Protein AF-G0VF46-F1 (afdb_monomer)

Organism: Naumovozyma castellii (NCBI:txid27288)

pLDDT: mean 76.37, std 18.79, range [38.28, 97.94]

Radius of gyration: 41.86 Å; Cα contacts (8 Å, |Δi|>4): 42; chains: 1; bounding box: 108×64×120 Å

Solvent-accessible surface area (backbone atoms only — not comparable to full-atom values): 9990 Å² total; per-residue (Å²): 132,88,77,90,82,90,82,89,88,81,87,81,80,87,81,88,79,81,88,82,85,77,90,67,93,74,92,75,89,85,92,71,98,67,83,77,74,70,86,61,50,76,44,35,80,79,40,59,87,74,57,81,60,60,68,62,54,51,50,52,49,52,54,50,52,60,53,64,75,49,68,68,85,77,54,52,73,50,56,52,50,33,51,49,35,71,77,70,37,76,46,80,93,56,36,65,78,63,73,81,46,96,88,73,41,63,75,49,67,68,56,54,50,52,52,49,54,53,50,50,50,52,53,47,53,52,51,52,52,53,56,50,55,56,49,52,57,53,52,51,52,54,53,63,72,70,54,79,84,80,127

InterPro domains:
  IPR004203 Cytochrome c oxidase subunit IV family [PF02936] (55-124)
  IPR036639 Cytochrome c oxidase subunit IV superfamily [G3DSA:1.10.442.10] (40-146)
  IPR036639 Cytochrome c oxidase subunit IV superfamily [SSF81406] (59-117)

Foldseek 3Di:
DDDDDDDDDDYDDDDDDDDDPDPDDDPDDDDDPDDDQDPCLLVCQPCVVVDPDPVNVVSLVVVLVVVVVDDPVPDDPSSVVSVCCVVPNLDDPNVDCDDPDPVDNPCPPVNVVVVVVVVCVVVVVVVVVVVVVVVVVVVVVVVVVPDPPDD

Mean predicted aligned error: 17.54 Å

Structure (mmCIF, N/CA/C/O backbone):
data_AF-G0VF46-F1
#
_entry.id   AF-G0VF46-F1
#
loop_
_atom_site.group_PDB
_atom_site.id
_atom_site.type_symbol
_atom_site.label_atom_id
_atom_site.label_alt_id
_atom_site.label_comp_id
_atom_site.label_asym_id
_atom_site.label_entity_id
_atom_site.label_seq_id
_atom_site.pdbx_PDB_ins_code
_atom_site.Cartn_x
_atom_site.Cartn_y
_atom_site.Cartn_z
_atom_site.occupancy
_atom_site.B_iso_or_equiv
_atom_site.auth_seq_id
_atom_site.auth_comp_id
_atom_site.auth_asym_id
_atom_site.auth_atom_id
_atom_site.pdbx_PDB_model_num
ATOM 1 N N . MET A 1 1 ? 70.305 33.186 -48.898 1.00 38.28 1 MET A N 1
ATOM 2 C CA . MET A 1 1 ? 70.649 34.596 -48.626 1.00 38.28 1 MET A CA 1
ATOM 3 C C . MET A 1 1 ? 69.371 35.410 -48.655 1.00 38.28 1 MET A C 1
ATOM 5 O O . MET A 1 1 ? 68.766 35.447 -49.711 1.00 38.28 1 MET A O 1
ATOM 9 N N . LEU A 1 2 ? 69.041 36.015 -47.504 1.00 39.22 2 LEU A N 1
ATOM 10 C CA . LEU A 1 2 ? 68.261 37.248 -47.302 1.00 39.22 2 LEU A CA 1
ATOM 11 C C . LEU A 1 2 ? 66.799 37.268 -47.803 1.00 39.22 2 LEU A C 1
ATOM 13 O O . LEU A 1 2 ? 66.496 36.792 -48.879 1.00 39.22 2 LEU A O 1
ATOM 17 N N . SER A 1 3 ? 65.821 37.906 -47.176 1.00 40.28 3 SER A N 1
ATOM 18 C CA . SER A 1 3 ? 65.622 38.567 -45.881 1.00 40.28 3 SER A CA 1
ATOM 19 C C . SER A 1 3 ? 64.376 39.427 -46.117 1.00 40.28 3 SER A C 1
ATOM 21 O O . SER A 1 3 ? 64.412 40.219 -47.052 1.00 40.28 3 SER A O 1
ATOM 23 N N . THR A 1 4 ? 63.370 39.360 -45.229 1.00 48.47 4 THR A N 1
ATOM 24 C CA . THR A 1 4 ? 62.425 40.459 -44.879 1.00 48.47 4 THR A CA 1
ATOM 25 C C . THR A 1 4 ? 61.509 41.004 -46.008 1.00 48.47 4 THR A C 1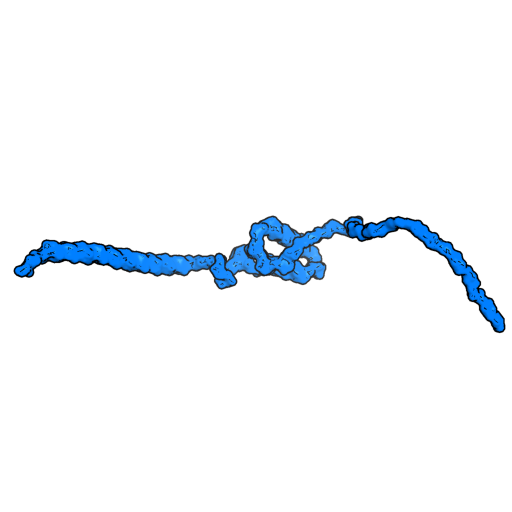
ATOM 27 O O . THR A 1 4 ? 61.873 41.060 -47.165 1.00 48.47 4 THR A O 1
ATOM 30 N N . CYS A 1 5 ? 60.272 41.452 -45.798 1.00 38.91 5 CYS A N 1
ATOM 31 C CA . CYS A 1 5 ? 59.796 42.296 -44.716 1.00 38.91 5 CYS A CA 1
ATOM 32 C C . CYS A 1 5 ? 58.253 42.312 -44.712 1.00 38.91 5 CYS A C 1
ATOM 34 O O . CYS A 1 5 ? 57.624 42.640 -45.717 1.00 38.91 5 CYS A O 1
ATOM 36 N N . MET A 1 6 ? 57.648 41.996 -43.568 1.00 45.16 6 MET A N 1
ATOM 37 C CA . MET A 1 6 ? 56.314 42.475 -43.211 1.00 45.16 6 MET A CA 1
ATOM 38 C C . MET A 1 6 ? 56.452 43.884 -42.640 1.00 45.16 6 MET A C 1
ATOM 40 O O . MET A 1 6 ? 57.273 44.029 -41.742 1.00 45.16 6 MET A O 1
ATOM 44 N N . HIS A 1 7 ? 55.617 44.854 -43.044 1.00 38.69 7 HIS A N 1
ATOM 45 C CA . HIS A 1 7 ? 55.020 45.826 -42.108 1.00 38.69 7 HIS A CA 1
ATOM 46 C C . HIS A 1 7 ? 53.984 46.778 -42.750 1.00 38.69 7 HIS A C 1
ATOM 48 O O . HIS A 1 7 ? 54.296 47.635 -43.568 1.00 38.69 7 HIS A O 1
ATOM 54 N N . THR A 1 8 ? 52.746 46.621 -42.266 1.00 47.38 8 THR A N 1
ATOM 55 C CA . THR A 1 8 ? 51.862 47.655 -41.688 1.00 47.38 8 THR A CA 1
ATOM 56 C C . THR A 1 8 ? 51.329 48.822 -42.528 1.00 47.38 8 THR A C 1
ATOM 58 O O . THR A 1 8 ? 52.059 49.721 -42.935 1.00 47.38 8 THR A O 1
ATOM 61 N N . ARG A 1 9 ? 49.991 48.939 -42.541 1.00 42.41 9 ARG A N 1
ATOM 62 C CA . ARG A 1 9 ? 49.294 50.227 -42.400 1.00 42.41 9 ARG A CA 1
ATOM 63 C C . ARG A 1 9 ? 48.301 50.169 -41.241 1.00 42.41 9 ARG A C 1
ATOM 65 O O . ARG A 1 9 ? 47.499 49.249 -41.130 1.00 42.41 9 ARG A O 1
ATOM 72 N N . VAL A 1 10 ? 48.433 51.173 -40.384 1.00 48.81 10 VAL A N 1
ATOM 73 C CA . VAL A 1 10 ? 47.699 51.447 -39.150 1.00 48.81 10 VAL A CA 1
ATOM 74 C C . VAL A 1 10 ? 46.636 52.514 -39.421 1.00 48.81 10 VAL A C 1
ATOM 76 O O . VAL A 1 10 ? 46.909 53.476 -40.136 1.00 48.81 10 VAL A O 1
ATOM 79 N N . GLY A 1 11 ? 45.487 52.380 -38.749 1.00 45.50 11 GLY A N 1
ATOM 80 C CA . GLY A 1 11 ? 44.522 53.455 -38.470 1.00 45.50 11 GLY A CA 1
ATOM 81 C C . GLY A 1 11 ? 43.432 53.625 -39.537 1.00 45.50 11 GLY A C 1
ATOM 82 O O . GLY A 1 11 ? 43.708 53.531 -40.720 1.00 45.50 11 GLY A O 1
ATOM 83 N N . HIS A 1 12 ? 42.175 53.939 -39.216 1.00 43.19 12 HIS A N 1
ATOM 84 C CA . HIS A 1 12 ? 41.697 54.697 -38.062 1.00 43.19 12 HIS A CA 1
ATOM 85 C C . HIS A 1 12 ? 40.145 54.693 -38.042 1.00 43.19 12 HIS A C 1
ATOM 87 O O . HIS A 1 12 ? 39.533 54.783 -39.100 1.00 43.19 12 HIS A O 1
ATOM 93 N N . ARG A 1 13 ? 39.567 54.779 -36.828 1.00 50.50 13 ARG A N 1
ATOM 94 C CA . ARG A 1 13 ? 38.194 55.234 -36.454 1.00 50.50 13 ARG A CA 1
ATOM 95 C C . ARG A 1 13 ? 37.069 54.197 -36.644 1.00 50.50 13 ARG A C 1
ATOM 97 O O . ARG A 1 13 ? 36.808 53.755 -37.748 1.00 50.50 13 ARG A O 1
ATOM 104 N N . LEU A 1 14 ? 36.464 53.671 -35.565 1.00 52.22 14 LEU A N 1
ATOM 105 C CA . LEU A 1 14 ? 35.426 54.323 -34.727 1.00 52.22 14 LEU A CA 1
ATOM 106 C C . LEU A 1 14 ? 34.315 54.879 -35.639 1.00 52.22 14 LEU A C 1
ATOM 108 O O . LEU A 1 14 ? 34.585 55.780 -36.416 1.00 52.22 14 LEU A O 1
ATOM 112 N N . LEU A 1 15 ? 33.061 54.438 -35.610 1.00 49.78 15 LEU A N 1
ATOM 113 C CA . LEU A 1 15 ? 32.220 54.064 -34.478 1.00 49.78 15 LEU A CA 1
ATOM 114 C C . LEU A 1 15 ? 30.855 53.591 -35.025 1.00 49.78 15 LEU A C 1
ATOM 116 O O . LEU A 1 15 ? 30.484 53.959 -36.134 1.00 49.78 15 LEU A O 1
ATOM 120 N N . LEU A 1 16 ? 30.089 52.928 -34.152 1.00 50.34 16 LEU A N 1
ATOM 121 C CA . LEU A 1 16 ? 28.626 52.778 -34.175 1.00 50.34 16 LEU A CA 1
ATOM 122 C C . LEU A 1 16 ? 28.046 51.835 -35.240 1.00 50.34 16 LEU A C 1
ATOM 124 O O . LEU A 1 16 ? 27.988 52.143 -36.420 1.00 50.34 16 LEU A O 1
ATOM 128 N N . SER A 1 17 ? 27.365 50.785 -34.789 1.00 48.22 17 SER A N 1
ATOM 129 C CA . SER A 1 17 ? 25.936 50.924 -34.484 1.00 48.22 17 SER A CA 1
ATOM 130 C C . SER A 1 17 ? 25.271 49.553 -34.367 1.00 48.22 17 SER A C 1
ATOM 132 O O . SER A 1 17 ? 25.341 48.741 -35.277 1.00 48.22 17 SER A O 1
ATOM 134 N N . CYS A 1 18 ? 24.552 49.393 -33.257 1.00 50.41 18 CYS A N 1
ATOM 135 C CA . CYS A 1 18 ? 23.303 48.649 -33.129 1.00 50.41 18 CYS A CA 1
ATOM 136 C C . CYS A 1 18 ? 23.254 47.127 -33.340 1.00 50.41 18 CYS A C 1
ATOM 138 O O . CYS A 1 18 ? 23.518 46.614 -34.417 1.00 50.41 18 CYS A O 1
ATOM 140 N N . ARG A 1 19 ? 22.598 46.500 -32.344 1.00 50.62 19 ARG A N 1
ATOM 141 C CA . ARG A 1 19 ? 21.769 45.281 -32.433 1.00 50.62 19 ARG A CA 1
ATOM 142 C C . ARG A 1 19 ? 22.558 43.971 -32.635 1.00 50.62 19 ARG A C 1
ATOM 144 O O . ARG A 1 19 ? 23.364 43.852 -33.528 1.00 50.62 19 ARG A O 1
ATOM 151 N N . GLN A 1 20 ? 22.390 42.910 -31.853 1.00 56.44 20 GLN A N 1
ATOM 152 C CA . GLN A 1 20 ? 21.208 42.449 -31.143 1.00 56.44 20 GLN A CA 1
ATOM 153 C C . GLN A 1 20 ? 21.657 41.572 -29.962 1.00 56.44 20 GLN A C 1
ATOM 155 O O . GLN A 1 20 ? 22.461 40.655 -30.098 1.00 56.44 20 GLN A O 1
ATOM 160 N N . ARG A 1 21 ? 21.098 41.869 -28.792 1.00 52.00 21 ARG A N 1
ATOM 161 C CA . ARG A 1 21 ? 21.076 41.002 -27.615 1.00 52.00 21 ARG A CA 1
ATOM 162 C C . ARG A 1 21 ? 20.053 39.885 -27.875 1.00 52.00 21 ARG A C 1
ATOM 164 O O . ARG A 1 21 ? 19.012 40.161 -28.464 1.00 52.00 21 ARG A O 1
ATOM 171 N N . ILE A 1 22 ? 20.302 38.708 -27.299 1.00 53.81 22 ILE A N 1
ATOM 172 C CA . ILE A 1 22 ? 19.371 37.573 -27.150 1.00 53.81 22 ILE A CA 1
ATOM 173 C C . ILE A 1 22 ? 19.289 36.667 -28.392 1.00 53.81 22 ILE A C 1
ATOM 175 O O . ILE A 1 22 ? 18.384 36.790 -29.215 1.00 53.81 22 ILE A O 1
ATOM 179 N N . ILE A 1 23 ? 20.179 35.669 -28.463 1.00 53.91 23 ILE A N 1
ATOM 180 C CA . ILE A 1 23 ? 19.823 34.403 -29.115 1.00 53.91 23 ILE A CA 1
ATOM 181 C C . ILE A 1 23 ? 18.825 33.739 -28.171 1.00 53.91 23 ILE A C 1
ATOM 183 O O . ILE A 1 23 ? 19.166 33.260 -27.090 1.00 53.91 23 ILE A O 1
ATOM 187 N N . ARG A 1 24 ? 17.555 33.859 -28.549 1.00 50.56 24 ARG A N 1
ATOM 188 C CA . ARG A 1 24 ? 16.435 33.176 -27.923 1.00 50.56 24 ARG A CA 1
ATOM 189 C C . ARG A 1 24 ? 16.642 31.676 -28.101 1.00 50.56 24 ARG A C 1
ATOM 191 O O . ARG A 1 24 ? 16.961 31.223 -29.195 1.00 50.56 24 ARG A O 1
ATOM 198 N N . LEU A 1 25 ? 16.415 30.946 -27.014 1.00 53.44 25 LEU A N 1
ATOM 199 C CA . LEU A 1 25 ? 15.964 29.562 -27.024 1.00 53.44 25 LEU A CA 1
ATOM 200 C C . LEU A 1 25 ? 14.916 29.387 -28.132 1.00 53.44 25 LEU A C 1
ATOM 202 O O . LEU A 1 25 ? 13.830 29.957 -28.050 1.00 53.44 25 LEU A O 1
ATOM 206 N N . ALA A 1 26 ? 15.265 28.634 -29.163 1.00 51.91 26 ALA A N 1
ATOM 207 C CA . ALA A 1 26 ? 14.332 28.114 -30.148 1.00 51.91 26 ALA A CA 1
ATOM 208 C C . ALA A 1 26 ? 14.822 26.716 -30.523 1.00 51.91 26 ALA A C 1
ATOM 210 O O . ALA A 1 26 ? 15.390 26.476 -31.582 1.00 51.91 26 ALA A O 1
ATOM 211 N N . SER A 1 27 ? 14.655 25.802 -29.571 1.00 57.00 27 SER A N 1
ATOM 212 C CA . SER A 1 27 ? 14.416 24.400 -29.875 1.00 57.00 27 SER A CA 1
ATOM 213 C C . SER A 1 27 ? 13.134 24.338 -30.699 1.00 57.00 27 SER A C 1
ATOM 215 O O . SER A 1 27 ? 12.059 24.644 -30.184 1.00 57.00 27 SER A O 1
ATOM 217 N N . THR A 1 28 ? 13.237 24.015 -31.979 1.00 53.62 28 THR A N 1
ATOM 218 C CA . THR A 1 28 ? 12.072 23.660 -32.790 1.00 53.62 28 THR A CA 1
ATOM 219 C C . THR A 1 28 ? 12.494 22.604 -33.802 1.00 53.62 28 THR A C 1
ATOM 221 O O . THR A 1 28 ? 13.184 22.885 -34.774 1.00 53.62 28 THR A O 1
ATOM 224 N N . GLU A 1 29 ? 12.107 21.379 -33.447 1.00 62.06 29 GLU A N 1
ATOM 225 C CA . GLU A 1 29 ? 11.506 20.369 -34.318 1.00 62.06 29 GLU A CA 1
ATOM 226 C C . GLU A 1 29 ? 12.336 19.816 -35.480 1.00 62.06 29 GLU A C 1
ATOM 228 O O . GLU A 1 29 ? 12.330 20.332 -36.594 1.00 62.06 29 GLU A O 1
ATOM 233 N N . ALA A 1 30 ? 12.928 18.644 -35.228 1.00 47.69 30 ALA A N 1
ATOM 234 C CA . ALA A 1 30 ? 13.065 17.606 -36.242 1.00 47.69 30 ALA A CA 1
ATOM 235 C C . ALA A 1 30 ? 13.096 16.194 -35.609 1.00 47.69 30 ALA A C 1
ATOM 237 O O . ALA A 1 30 ? 14.096 15.798 -35.021 1.00 47.69 30 ALA A O 1
ATOM 238 N N . LEU A 1 31 ? 12.000 15.451 -35.823 1.00 53.91 31 LEU A N 1
ATOM 239 C CA . LEU A 1 31 ? 11.956 14.021 -36.184 1.00 53.91 31 LEU A CA 1
ATOM 240 C C . LEU A 1 31 ? 12.317 12.946 -35.138 1.00 53.91 31 LEU A C 1
ATOM 242 O O . LEU A 1 31 ? 13.308 12.237 -35.277 1.00 53.91 31 LEU A O 1
ATOM 246 N N . ALA A 1 32 ? 11.399 12.731 -34.199 1.00 51.44 32 ALA A N 1
ATOM 247 C CA . ALA A 1 32 ? 10.820 11.428 -33.848 1.00 51.44 32 ALA A CA 1
ATOM 248 C C . ALA A 1 32 ? 9.600 11.732 -32.968 1.00 51.44 32 ALA A C 1
ATOM 250 O O . ALA A 1 32 ? 9.698 12.585 -32.088 1.00 51.44 32 ALA A O 1
ATOM 251 N N . ASP A 1 33 ? 8.455 11.090 -33.199 1.00 58.84 33 ASP A N 1
ATOM 252 C CA . ASP A 1 33 ? 7.306 11.165 -32.282 1.00 58.84 33 ASP A CA 1
ATOM 253 C C . ASP A 1 33 ? 7.617 10.298 -31.046 1.00 58.84 33 ASP A C 1
ATOM 255 O O . ASP A 1 33 ? 7.024 9.252 -30.798 1.00 58.84 33 ASP A O 1
ATOM 259 N N . GLU A 1 34 ? 8.699 10.651 -30.350 1.00 69.31 34 GLU A N 1
ATOM 260 C CA . GLU A 1 34 ? 9.191 9.934 -29.188 1.00 69.31 34 GLU A CA 1
ATOM 261 C C . GLU A 1 34 ? 8.402 10.428 -27.982 1.00 69.31 34 GLU A C 1
ATOM 263 O O . GLU A 1 34 ? 8.613 11.531 -27.471 1.00 69.31 34 GLU A O 1
ATOM 268 N N . TYR A 1 35 ? 7.437 9.613 -27.561 1.00 77.12 35 TYR A N 1
ATOM 269 C CA . TYR A 1 35 ? 6.636 9.887 -26.379 1.00 77.12 35 TYR A CA 1
ATOM 270 C C . TYR A 1 35 ? 7.547 10.098 -25.162 1.00 77.12 35 TYR A C 1
ATOM 272 O O . TYR A 1 35 ? 8.346 9.229 -24.798 1.00 77.12 35 TYR A O 1
ATOM 280 N N . ILE A 1 36 ? 7.410 11.262 -24.525 1.00 76.19 36 ILE A N 1
ATOM 281 C CA . ILE A 1 36 ? 8.197 11.630 -23.351 1.00 76.19 36 ILE A CA 1
ATOM 282 C C . ILE A 1 36 ? 7.470 11.114 -22.106 1.00 76.19 36 ILE A C 1
ATOM 284 O O . ILE A 1 36 ? 6.386 11.614 -21.797 1.00 76.19 36 ILE A O 1
ATOM 288 N N . PRO A 1 37 ? 8.058 10.167 -21.355 1.00 77.25 37 PRO A N 1
ATOM 289 C CA . PRO A 1 37 ? 7.430 9.653 -20.150 1.00 77.25 37 PRO A CA 1
ATOM 290 C C . PRO A 1 37 ? 7.208 10.731 -19.075 1.00 77.25 37 PRO A C 1
ATOM 292 O O . PRO A 1 37 ? 8.014 11.665 -18.948 1.00 77.25 37 PRO A O 1
ATOM 295 N N . PRO A 1 38 ? 6.183 10.568 -18.215 1.00 80.00 38 PRO A N 1
ATOM 296 C CA . PRO A 1 38 ? 6.021 11.383 -17.017 1.00 80.00 38 PRO A CA 1
ATOM 297 C C . PRO A 1 38 ? 7.268 11.330 -16.123 1.00 80.00 38 PRO A C 1
ATOM 299 O O . PRO A 1 38 ? 7.829 10.265 -15.858 1.00 80.00 38 PRO A O 1
ATOM 302 N N . ARG A 1 39 ? 7.697 12.483 -15.596 1.00 79.06 39 ARG A N 1
ATOM 303 C CA . ARG A 1 39 ? 8.916 12.596 -14.763 1.00 79.06 39 ARG A CA 1
ATOM 304 C C . ARG A 1 39 ? 8.818 11.815 -13.450 1.00 79.06 39 ARG A C 1
ATOM 306 O O . ARG A 1 39 ? 9.829 11.524 -12.818 1.00 79.0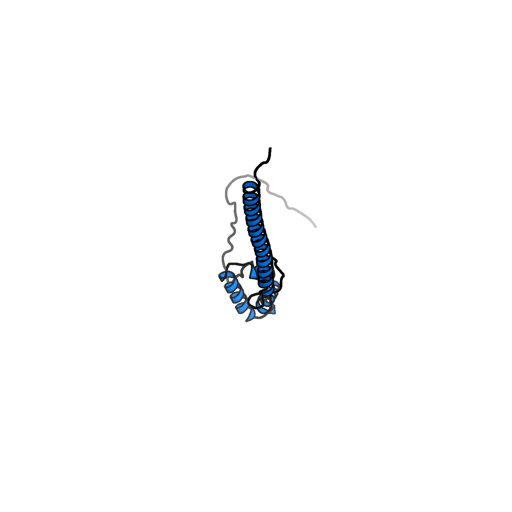6 39 ARG A O 1
ATOM 313 N N . GLU A 1 40 ? 7.602 11.490 -13.033 1.00 81.12 40 GLU A N 1
ATOM 314 C CA . GLU A 1 40 ? 7.279 10.794 -11.795 1.00 81.12 40 GLU A CA 1
ATOM 315 C C . GLU A 1 40 ? 7.588 9.281 -11.821 1.00 81.12 40 GLU A C 1
ATOM 317 O O . GLU A 1 40 ? 7.423 8.614 -10.798 1.00 81.12 40 GLU A O 1
ATOM 322 N N . LEU A 1 41 ? 8.070 8.733 -12.946 1.00 83.12 41 LEU A N 1
ATOM 323 C CA . LEU A 1 41 ? 8.413 7.311 -13.112 1.00 83.12 41 LEU A CA 1
ATOM 324 C C . LEU A 1 41 ? 9.441 6.791 -12.092 1.00 83.12 41 LEU A C 1
ATOM 326 O O . LEU A 1 41 ? 9.301 5.681 -11.577 1.00 83.12 41 LEU A O 1
ATOM 330 N N . SER A 1 42 ? 10.419 7.618 -11.724 1.00 83.38 42 SER A N 1
ATOM 331 C CA . SER A 1 42 ? 11.434 7.282 -10.715 1.00 83.38 42 SER A CA 1
ATOM 332 C C . SER A 1 42 ? 10.851 7.104 -9.305 1.00 83.38 42 SER A C 1
ATOM 334 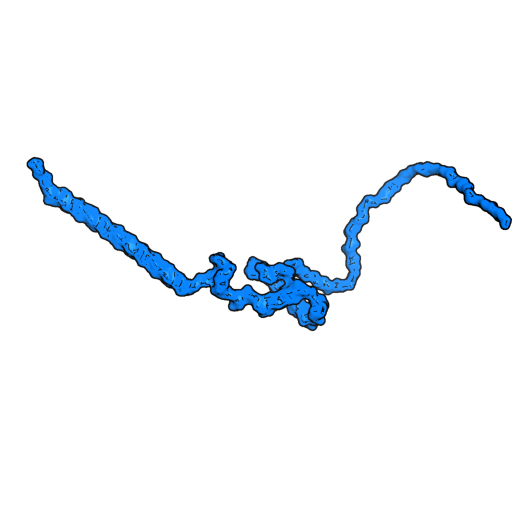O O . SER A 1 42 ? 11.394 6.366 -8.480 1.00 83.38 42 SER A O 1
ATOM 336 N N . GLU A 1 43 ? 9.711 7.737 -9.019 1.00 86.38 43 GLU A N 1
ATOM 337 C CA . GLU A 1 43 ? 9.080 7.754 -7.697 1.00 86.38 43 GLU A CA 1
ATOM 338 C C . GLU A 1 43 ? 7.948 6.728 -7.545 1.00 86.38 43 GLU A C 1
ATOM 340 O O . GLU A 1 43 ? 7.329 6.653 -6.474 1.00 86.38 43 GLU A O 1
ATOM 345 N N . VAL A 1 44 ? 7.684 5.923 -8.583 1.00 86.69 44 VAL A N 1
ATOM 346 C CA . VAL A 1 44 ? 6.592 4.937 -8.620 1.00 86.69 44 VAL A CA 1
ATOM 347 C C . VAL A 1 44 ? 6.639 4.033 -7.388 1.00 86.69 44 VAL A C 1
ATOM 349 O O . VAL A 1 44 ? 5.669 3.977 -6.637 1.00 86.69 44 VAL A O 1
ATOM 352 N N . ALA A 1 45 ? 7.783 3.420 -7.078 1.00 83.00 45 ALA A N 1
ATOM 353 C CA . ALA A 1 45 ? 7.888 2.481 -5.956 1.00 83.00 45 ALA A CA 1
ATOM 354 C C . ALA A 1 45 ? 7.506 3.083 -4.587 1.00 83.00 45 ALA A C 1
ATOM 356 O O . ALA A 1 45 ? 7.007 2.380 -3.708 1.00 83.00 45 ALA A O 1
ATOM 357 N N . THR A 1 46 ? 7.707 4.390 -4.405 1.00 83.44 46 THR A N 1
ATOM 358 C CA . THR A 1 46 ? 7.489 5.072 -3.123 1.00 83.44 46 THR A CA 1
ATOM 359 C C . THR A 1 46 ? 6.103 5.707 -3.034 1.00 83.44 46 THR A C 1
ATOM 361 O O . THR A 1 46 ? 5.478 5.698 -1.970 1.00 83.44 46 THR A O 1
ATOM 364 N N . LYS A 1 47 ? 5.613 6.295 -4.134 1.00 85.38 47 LYS A N 1
ATOM 365 C CA . LYS A 1 47 ? 4.431 7.173 -4.125 1.00 85.38 47 LYS A CA 1
ATOM 366 C C . LYS A 1 47 ? 3.212 6.603 -4.853 1.00 85.38 47 LYS A C 1
ATOM 368 O O . LYS A 1 47 ? 2.142 7.205 -4.758 1.00 85.38 47 LYS A O 1
ATOM 373 N N . TRP A 1 48 ? 3.314 5.429 -5.480 1.00 85.62 48 TRP A N 1
ATOM 374 C CA . TRP A 1 48 ? 2.215 4.806 -6.230 1.00 85.62 48 TRP A CA 1
ATOM 375 C C . TRP A 1 48 ? 0.902 4.695 -5.451 1.00 85.62 48 TRP A C 1
ATOM 377 O O . TRP A 1 48 ? -0.175 4.968 -5.981 1.00 85.62 48 TRP A O 1
ATOM 387 N N . THR A 1 49 ? 0.962 4.320 -4.172 1.00 80.75 49 THR A N 1
ATOM 388 C CA . THR A 1 49 ? -0.230 4.192 -3.316 1.00 80.75 49 THR A CA 1
ATOM 389 C C . THR A 1 49 ? -0.766 5.544 -2.844 1.00 80.75 49 THR A C 1
ATOM 391 O O . THR A 1 49 ? -1.969 5.686 -2.647 1.00 80.75 49 THR A O 1
ATOM 394 N N . THR A 1 50 ? 0.097 6.554 -2.730 1.00 82.25 50 THR A N 1
ATOM 395 C CA . THR A 1 50 ? -0.249 7.910 -2.277 1.00 82.25 50 THR A CA 1
ATOM 396 C C . THR A 1 50 ? -0.889 8.754 -3.385 1.00 82.25 50 THR A C 1
ATOM 398 O O . THR A 1 50 ? -1.667 9.668 -3.105 1.00 82.25 50 THR A O 1
ATOM 401 N N . TRP A 1 51 ? -0.586 8.477 -4.657 1.00 83.50 51 TRP A N 1
ATOM 402 C CA . TRP A 1 51 ? -1.139 9.240 -5.775 1.00 83.50 51 TRP A CA 1
ATOM 403 C C . TRP A 1 51 ? -2.661 9.084 -5.880 1.00 83.50 51 TRP A C 1
ATOM 405 O O . TRP A 1 51 ? -3.179 7.988 -6.107 1.00 83.50 51 TRP A O 1
ATOM 415 N N . LYS A 1 52 ? -3.371 10.213 -5.759 1.00 75.12 52 LYS A N 1
ATOM 416 C CA . LYS A 1 52 ? -4.833 10.304 -5.926 1.00 75.12 52 LYS A CA 1
ATOM 417 C C . LYS A 1 52 ? -5.265 10.348 -7.395 1.00 75.12 52 LYS A C 1
ATOM 419 O O . LYS A 1 52 ? -6.390 9.981 -7.714 1.00 75.12 52 LYS A O 1
ATOM 424 N N . ARG A 1 53 ? -4.382 10.806 -8.291 1.00 84.00 53 ARG A N 1
ATOM 425 C CA . ARG A 1 53 ? -4.660 10.911 -9.729 1.00 84.00 53 ARG A CA 1
ATOM 426 C C . ARG A 1 53 ? -4.663 9.517 -10.351 1.00 84.00 53 ARG A C 1
ATOM 428 O O . ARG A 1 53 ? -3.609 8.900 -10.460 1.00 84.00 53 ARG A O 1
ATOM 435 N N . ARG A 1 54 ? -5.845 9.039 -10.743 1.00 84.69 54 ARG A N 1
ATOM 436 C CA . ARG A 1 54 ? -6.013 7.754 -11.434 1.00 84.69 54 ARG A CA 1
ATOM 437 C C . ARG A 1 54 ? -5.440 7.788 -12.852 1.00 84.69 54 ARG A C 1
ATOM 439 O O . ARG A 1 54 ? -4.667 6.905 -13.187 1.00 84.69 54 ARG A O 1
ATOM 446 N N . ALA A 1 55 ? -5.721 8.860 -13.596 1.00 87.44 55 ALA A N 1
ATOM 447 C CA . ALA A 1 55 ? -5.260 9.043 -14.973 1.00 87.44 55 ALA A CA 1
ATOM 448 C C . ALA A 1 55 ? -3.735 8.898 -15.121 1.00 87.44 55 ALA A C 1
ATOM 450 O O . ALA A 1 55 ? -3.274 8.188 -15.997 1.00 87.44 55 ALA A O 1
ATOM 451 N N . LEU A 1 56 ? -2.953 9.470 -14.196 1.00 87.81 56 LEU A N 1
ATOM 452 C CA . LEU A 1 56 ? -1.489 9.352 -14.217 1.00 87.81 56 LEU A CA 1
ATOM 453 C C . LEU A 1 56 ? -1.011 7.905 -14.008 1.00 87.81 56 LEU A C 1
ATOM 455 O O . LEU A 1 56 ? 0.004 7.503 -14.562 1.00 87.81 56 LEU A O 1
ATOM 459 N N . LYS A 1 57 ? -1.721 7.111 -13.197 1.00 89.44 57 LYS A N 1
ATOM 460 C CA . LYS A 1 57 ? -1.371 5.695 -13.007 1.00 89.44 57 LYS A CA 1
ATOM 461 C C . LYS A 1 57 ? -1.661 4.888 -14.262 1.00 89.44 57 LYS A C 1
ATOM 463 O O . LYS A 1 57 ? -0.863 4.030 -14.607 1.00 89.44 57 LYS A O 1
ATOM 468 N N . GLU A 1 58 ? -2.796 5.155 -14.898 1.00 90.62 58 GLU A N 1
ATOM 469 C CA . GLU A 1 58 ? -3.204 4.496 -16.140 1.00 90.62 58 GLU A CA 1
ATOM 470 C C . GLU A 1 58 ? -2.230 4.843 -17.272 1.00 90.62 58 GLU A C 1
ATOM 472 O O . GLU A 1 58 ? -1.711 3.930 -17.900 1.00 90.62 58 GLU A O 1
ATOM 477 N N . GLU A 1 59 ? -1.856 6.116 -17.411 1.00 90.75 59 GLU A N 1
ATOM 478 C CA . GLU A 1 59 ? -0.846 6.578 -18.372 1.00 90.75 59 GLU A CA 1
ATOM 479 C C . GLU A 1 59 ? 0.522 5.908 -18.160 1.00 90.75 59 GLU A C 1
ATOM 481 O O . GLU A 1 59 ? 1.129 5.419 -19.107 1.00 90.75 59 GLU A O 1
ATOM 486 N N . ILE A 1 60 ? 1.009 5.824 -16.914 1.00 91.06 60 ILE A N 1
ATOM 487 C CA . ILE A 1 60 ? 2.284 5.147 -16.622 1.00 91.06 60 ILE A CA 1
ATOM 488 C C . ILE A 1 60 ? 2.203 3.648 -16.930 1.00 91.06 60 ILE A C 1
ATOM 490 O O . ILE A 1 60 ? 3.182 3.079 -17.407 1.00 91.06 60 ILE A O 1
ATOM 494 N N . ILE A 1 61 ? 1.072 2.998 -16.637 1.00 92.06 61 ILE A N 1
ATOM 495 C CA . ILE A 1 61 ? 0.883 1.579 -16.963 1.00 92.06 61 ILE A CA 1
ATOM 496 C C . ILE A 1 61 ? 0.921 1.391 -18.475 1.00 92.06 61 ILE A C 1
ATOM 498 O O . ILE A 1 61 ? 1.670 0.543 -18.933 1.00 92.06 61 ILE A O 1
ATOM 502 N N . GLU A 1 62 ? 0.168 2.191 -19.226 1.00 92.12 62 GLU A N 1
ATOM 503 C CA . GLU A 1 62 ? 0.101 2.116 -20.687 1.00 92.12 62 GLU A CA 1
ATOM 504 C C . GLU A 1 62 ? 1.468 2.367 -21.332 1.00 92.12 62 GLU A C 1
ATOM 506 O O . GLU A 1 62 ? 1.909 1.585 -22.172 1.00 92.12 62 GLU A O 1
ATOM 511 N N . TYR A 1 63 ? 2.195 3.391 -20.873 1.00 92.00 63 TYR A N 1
ATOM 512 C CA . TYR A 1 63 ? 3.555 3.666 -21.336 1.00 92.00 63 TYR A CA 1
ATOM 513 C C . TYR A 1 63 ? 4.501 2.484 -21.101 1.00 92.00 63 TYR A C 1
ATOM 515 O O . TYR A 1 63 ? 5.268 2.106 -21.989 1.00 92.00 63 TYR A O 1
ATOM 523 N N . LEU A 1 64 ? 4.472 1.912 -19.895 1.00 91.88 64 LEU A N 1
ATOM 524 C CA . LEU A 1 64 ? 5.335 0.787 -19.557 1.00 91.88 64 LEU A CA 1
ATOM 525 C C . LEU A 1 64 ? 4.925 -0.481 -20.302 1.00 91.88 64 LEU A C 1
ATOM 527 O O . LEU A 1 64 ? 5.809 -1.242 -20.672 1.00 91.88 64 LEU A O 1
ATOM 531 N N . ASP A 1 65 ? 3.633 -0.698 -20.546 1.00 93.44 65 ASP A N 1
ATOM 532 C CA . ASP A 1 65 ? 3.133 -1.830 -21.331 1.00 93.44 65 ASP A CA 1
ATOM 533 C C . ASP A 1 65 ? 3.657 -1.756 -22.764 1.00 93.44 65 ASP A C 1
ATOM 535 O O . ASP A 1 65 ? 4.341 -2.670 -23.218 1.00 93.44 65 ASP A O 1
ATOM 539 N N . TRP A 1 66 ? 3.503 -0.596 -23.408 1.00 91.94 66 TRP A N 1
ATOM 540 C CA . TRP A 1 66 ? 4.052 -0.347 -24.739 1.00 91.94 66 TRP A CA 1
ATOM 541 C C . TRP A 1 66 ? 5.578 -0.520 -24.791 1.00 91.94 66 TRP A C 1
ATOM 543 O O . TRP A 1 66 ? 6.112 -1.151 -25.701 1.00 91.94 66 TRP A O 1
ATOM 553 N N . LYS A 1 67 ? 6.314 -0.022 -23.788 1.00 90.44 67 LYS A N 1
ATOM 554 C CA . LYS A 1 67 ? 7.775 -0.202 -23.723 1.00 90.44 67 LYS A CA 1
ATOM 555 C C . LYS A 1 67 ? 8.209 -1.643 -23.464 1.00 90.44 67 LYS A C 1
ATOM 557 O O . 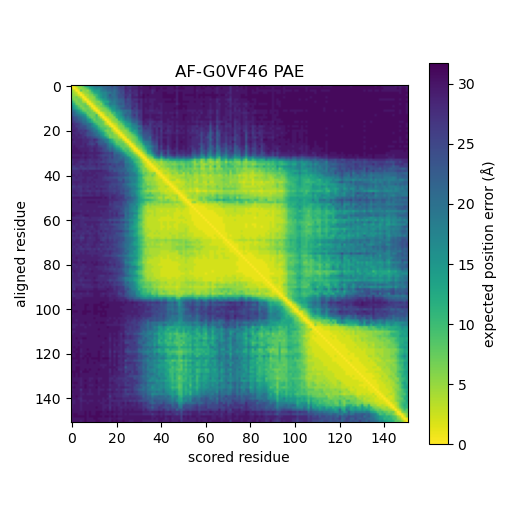LYS A 1 67 ? 9.303 -2.016 -23.881 1.00 90.44 67 LYS A O 1
ATOM 562 N N . MET A 1 68 ? 7.392 -2.441 -22.782 1.00 90.81 68 MET A N 1
ATOM 563 C CA . MET A 1 68 ? 7.672 -3.856 -22.531 1.00 90.81 68 MET A CA 1
ATOM 564 C C . MET A 1 68 ? 7.472 -4.731 -23.774 1.00 90.81 68 MET A C 1
ATOM 566 O O . MET A 1 68 ? 7.993 -5.848 -23.789 1.00 90.81 68 MET A O 1
ATOM 570 N N . GLU A 1 69 ? 6.766 -4.248 -24.801 1.00 92.69 69 GLU A N 1
ATOM 571 C CA . GLU A 1 69 ? 6.646 -4.930 -26.097 1.00 92.69 69 GLU A CA 1
ATOM 572 C C . GLU A 1 69 ? 7.935 -4.850 -26.939 1.00 92.69 69 GLU A C 1
ATOM 574 O O . GLU A 1 69 ? 8.163 -5.707 -27.795 1.00 92.69 69 GLU A O 1
ATOM 579 N N . ASP A 1 70 ? 8.791 -3.855 -26.684 1.00 91.19 70 ASP A N 1
ATOM 580 C CA . ASP A 1 70 ? 10.057 -3.618 -27.395 1.00 91.19 70 ASP A CA 1
ATOM 581 C C . ASP A 1 70 ? 11.269 -4.291 -26.693 1.00 91.19 70 ASP A C 1
ATOM 583 O O . ASP A 1 70 ? 11.115 -5.024 -25.715 1.00 91.19 70 ASP A O 1
ATOM 587 N N . ASP A 1 71 ? 12.508 -4.083 -27.167 1.00 93.06 71 ASP A N 1
ATOM 588 C CA . ASP A 1 71 ? 13.713 -4.648 -26.536 1.00 93.06 71 ASP A CA 1
ATOM 589 C C . ASP A 1 71 ? 13.969 -4.051 -25.138 1.00 93.06 71 ASP A C 1
ATOM 591 O O . ASP A 1 71 ? 14.339 -2.886 -24.956 1.00 93.06 71 ASP A O 1
ATOM 595 N N . TRP A 1 72 ? 13.897 -4.912 -24.122 1.00 91.12 72 TRP A N 1
ATOM 596 C CA . TRP A 1 72 ? 14.117 -4.558 -22.719 1.00 91.12 72 TRP A CA 1
ATOM 597 C C . TRP A 1 72 ? 15.529 -4.038 -22.438 1.00 91.12 72 TRP A C 1
ATOM 599 O O . TRP A 1 72 ? 15.773 -3.436 -21.388 1.00 91.12 72 TRP A O 1
ATOM 609 N N . LYS A 1 73 ? 16.502 -4.253 -23.327 1.00 92.31 73 LYS A N 1
ATOM 610 C CA . LYS A 1 73 ? 17.848 -3.679 -23.178 1.00 92.31 73 LYS A CA 1
ATOM 611 C C . LYS A 1 73 ? 17.846 -2.158 -23.297 1.00 92.31 73 LYS A C 1
ATOM 613 O O . LYS A 1 73 ? 18.668 -1.527 -22.636 1.00 92.31 73 LYS A O 1
ATOM 618 N N . LEU A 1 74 ? 16.916 -1.595 -24.068 1.00 89.75 74 LEU A N 1
ATOM 619 C CA . LEU A 1 74 ? 16.791 -0.153 -24.286 1.00 89.75 74 LEU A CA 1
ATOM 620 C C . LEU A 1 74 ? 16.098 0.563 -23.122 1.00 89.75 74 LEU A C 1
ATOM 622 O O . LEU A 1 74 ? 16.271 1.767 -22.958 1.00 89.75 74 LEU A O 1
ATOM 626 N N . MET A 1 75 ? 15.362 -0.171 -22.283 1.00 89.19 75 MET A N 1
ATOM 627 C CA . MET A 1 75 ? 14.703 0.398 -21.109 1.00 89.19 75 MET A CA 1
ATOM 628 C C . MET A 1 75 ? 15.707 0.848 -20.049 1.00 89.19 75 MET A C 1
ATOM 630 O O . MET A 1 75 ? 16.644 0.114 -19.680 1.00 89.19 75 MET A O 1
ATOM 634 N N . SER A 1 76 ? 15.450 2.028 -19.489 1.00 91.06 76 SER A N 1
ATOM 635 C CA . SER A 1 76 ? 16.237 2.575 -18.394 1.00 91.06 76 SER A CA 1
ATOM 636 C C . SER A 1 76 ? 16.081 1.725 -17.127 1.00 91.06 76 SER A C 1
ATOM 638 O O . SER A 1 76 ? 15.136 0.952 -16.940 1.00 91.06 76 SER A O 1
ATOM 640 N N . LEU A 1 77 ? 17.050 1.832 -16.220 1.00 90.81 77 LEU A N 1
ATOM 641 C CA . LEU A 1 77 ? 17.016 1.077 -14.967 1.00 90.81 77 LEU A CA 1
ATOM 642 C C . LEU A 1 77 ? 15.836 1.509 -14.075 1.00 90.81 77 LEU A C 1
ATOM 644 O O . LEU A 1 77 ? 15.292 0.692 -13.331 1.00 90.81 77 LEU A O 1
ATOM 648 N N . GLU A 1 78 ? 15.425 2.773 -14.166 1.00 89.69 78 GLU A N 1
ATOM 649 C CA . GLU A 1 78 ? 14.277 3.319 -13.440 1.00 89.69 78 GLU A CA 1
ATOM 650 C C . GLU A 1 78 ? 12.957 2.745 -13.960 1.00 89.69 78 GLU A C 1
ATOM 652 O O . GLU A 1 78 ? 12.154 2.269 -13.158 1.00 89.69 78 GLU A O 1
ATOM 657 N N . GLU A 1 79 ? 12.778 2.672 -15.282 1.00 90.25 79 GLU A N 1
ATOM 658 C CA . GLU A 1 79 ? 11.618 2.022 -15.911 1.00 90.25 79 GLU A CA 1
ATOM 659 C C . GLU A 1 79 ? 11.526 0.549 -15.521 1.00 90.25 79 GLU A C 1
ATOM 661 O O . GLU A 1 79 ? 10.471 0.080 -15.107 1.00 90.25 79 GLU A O 1
ATOM 666 N N . LYS A 1 80 ? 12.648 -0.178 -15.547 1.00 92.44 80 LYS A N 1
ATOM 667 C CA . LYS A 1 80 ? 12.688 -1.586 -15.119 1.00 92.44 80 LYS A CA 1
ATOM 668 C C . LYS A 1 80 ? 12.251 -1.760 -13.667 1.00 92.44 80 LYS A C 1
ATOM 670 O O . LYS A 1 80 ? 11.502 -2.684 -13.345 1.00 92.44 80 LYS A O 1
ATOM 675 N N . ARG A 1 81 ? 12.698 -0.870 -12.774 1.00 92.31 81 ARG A N 1
ATOM 676 C CA . ARG A 1 81 ? 12.264 -0.862 -11.367 1.00 92.31 81 ARG A CA 1
ATOM 677 C C . ARG A 1 81 ? 10.776 -0.542 -11.241 1.00 92.31 81 ARG A C 1
ATOM 679 O O . ARG A 1 81 ? 10.101 -1.168 -10.423 1.00 92.31 81 ARG A O 1
ATOM 686 N N . ALA A 1 82 ? 10.266 0.394 -12.039 1.00 91.94 82 ALA A N 1
ATOM 687 C CA . ALA A 1 82 ? 8.849 0.730 -12.073 1.00 91.94 82 ALA A CA 1
ATOM 688 C C . ALA A 1 82 ? 8.002 -0.455 -12.566 1.00 91.94 82 ALA A C 1
ATOM 690 O O . ALA A 1 82 ? 7.060 -0.836 -11.872 1.00 91.94 82 ALA A O 1
ATOM 691 N N . CYS A 1 83 ? 8.386 -1.118 -13.662 1.00 92.94 83 CYS A N 1
ATOM 692 C CA . CYS A 1 83 ? 7.745 -2.345 -14.150 1.00 92.94 83 CYS A CA 1
ATOM 693 C C . CYS A 1 83 ? 7.736 -3.439 -13.085 1.00 92.94 83 CYS A C 1
ATOM 695 O O . CYS A 1 83 ? 6.696 -4.038 -12.816 1.00 92.94 83 CYS A O 1
ATOM 697 N N . TYR A 1 84 ? 8.874 -3.666 -12.421 1.00 92.94 84 TYR A N 1
ATOM 698 C CA . TYR A 1 84 ? 8.962 -4.641 -11.337 1.00 92.94 84 TYR A CA 1
ATOM 699 C C . TYR A 1 84 ? 7.983 -4.316 -10.200 1.00 92.94 84 TYR A C 1
ATOM 701 O O . TYR A 1 84 ? 7.270 -5.195 -9.712 1.00 92.94 84 TYR A O 1
ATOM 709 N N . PHE A 1 85 ? 7.904 -3.047 -9.795 1.00 92.19 85 PHE A N 1
ATOM 710 C CA . PHE A 1 85 ? 6.973 -2.612 -8.759 1.00 92.19 85 PHE A CA 1
ATOM 711 C C . PHE A 1 85 ? 5.504 -2.719 -9.200 1.00 92.19 85 PHE A C 1
ATOM 713 O O . PHE A 1 85 ? 4.649 -3.105 -8.405 1.00 92.19 85 PHE A O 1
ATOM 720 N N . ILE A 1 86 ? 5.171 -2.428 -10.454 1.00 91.31 86 ILE A N 1
ATOM 721 C CA . ILE A 1 86 ? 3.798 -2.583 -10.950 1.00 91.31 86 ILE A CA 1
ATOM 722 C C . ILE A 1 86 ? 3.432 -4.073 -11.044 1.00 91.31 86 ILE A C 1
ATOM 724 O O . ILE A 1 86 ? 2.368 -4.476 -10.576 1.00 91.31 86 ILE A O 1
ATOM 728 N N . GLY A 1 87 ? 4.329 -4.934 -11.520 1.00 89.81 87 GLY A N 1
ATOM 729 C CA . GLY A 1 87 ? 4.084 -6.377 -11.588 1.00 89.81 87 GLY A CA 1
ATOM 730 C C . GLY A 1 87 ? 3.943 -7.035 -10.211 1.00 89.81 87 GLY A C 1
ATOM 731 O O . GLY A 1 87 ? 2.968 -7.742 -9.950 1.00 89.81 87 GLY A O 1
ATOM 732 N N . TYR A 1 88 ? 4.882 -6.761 -9.301 1.00 90.06 88 TYR A N 1
ATOM 733 C CA . TYR A 1 88 ? 5.061 -7.526 -8.056 1.00 90.06 88 TYR A CA 1
ATOM 734 C C . TYR A 1 88 ? 5.002 -6.693 -6.775 1.00 90.06 88 TYR A C 1
ATOM 736 O O . TYR A 1 88 ? 5.023 -7.241 -5.674 1.00 90.06 88 TYR A O 1
ATOM 744 N N . GLY A 1 89 ? 4.927 -5.372 -6.888 1.00 87.00 89 GLY A N 1
ATOM 745 C CA . GLY A 1 89 ? 4.947 -4.471 -5.746 1.00 87.00 89 GLY A CA 1
ATOM 746 C C . GLY A 1 89 ? 3.691 -4.536 -4.884 1.00 87.00 89 GLY A C 1
ATOM 747 O O . GLY A 1 89 ? 2.663 -5.143 -5.210 1.00 87.00 89 GLY A O 1
ATOM 748 N N . ASN A 1 90 ? 3.806 -3.855 -3.748 1.00 83.88 90 ASN A N 1
ATOM 749 C CA . ASN A 1 90 ? 2.831 -3.849 -2.671 1.00 83.88 90 ASN A CA 1
ATOM 750 C C . ASN A 1 90 ? 1.662 -2.888 -2.962 1.00 83.88 90 ASN A C 1
ATOM 752 O O . ASN A 1 90 ? 1.538 -1.832 -2.339 1.00 83.88 90 ASN A O 1
ATOM 756 N N . TRP A 1 91 ? 0.826 -3.218 -3.948 1.00 84.69 91 TRP A N 1
ATOM 757 C CA . TRP A 1 91 ? -0.322 -2.401 -4.351 1.00 84.69 91 TRP A CA 1
ATOM 758 C C . TRP A 1 91 ? -1.531 -3.256 -4.766 1.00 84.69 91 TRP A C 1
ATOM 760 O O . TRP A 1 91 ? -1.430 -4.470 -4.952 1.00 84.69 91 TRP A O 1
ATOM 770 N N . GLY A 1 92 ? -2.705 -2.628 -4.871 1.00 83.00 92 GLY A N 1
ATOM 771 C CA . GLY A 1 92 ? -3.949 -3.315 -5.229 1.00 83.00 92 GLY A CA 1
ATOM 772 C C . GLY A 1 92 ? -4.326 -4.399 -4.204 1.00 83.00 92 GLY A C 1
ATOM 773 O O . GLY A 1 92 ? -4.242 -4.134 -3.005 1.00 83.00 92 GLY A O 1
ATOM 774 N N . PRO A 1 93 ? -4.710 -5.621 -4.625 1.00 78.38 93 PRO A N 1
ATOM 775 C CA . PRO A 1 93 ? -5.048 -6.707 -3.698 1.00 78.38 93 PRO A CA 1
ATOM 776 C C . PRO A 1 93 ? -3.828 -7.245 -2.933 1.00 78.38 93 PRO A C 1
ATOM 778 O O . PRO A 1 93 ? -3.991 -7.882 -1.895 1.00 78.38 93 PRO A O 1
ATOM 781 N N . ARG A 1 94 ? -2.612 -6.984 -3.437 1.00 80.50 94 ARG A N 1
ATOM 782 C CA . ARG A 1 94 ? -1.348 -7.361 -2.794 1.00 80.50 94 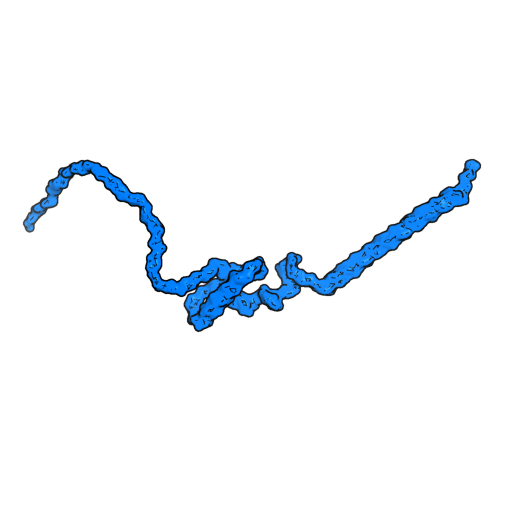ARG A CA 1
ATOM 783 C C . ARG A 1 94 ? -0.856 -6.329 -1.798 1.00 80.50 94 ARG A C 1
ATOM 785 O O . ARG A 1 94 ? 0.097 -6.639 -1.096 1.00 80.50 94 ARG A O 1
ATOM 792 N N . ALA A 1 95 ? -1.481 -5.146 -1.735 1.00 76.06 95 ALA A N 1
ATOM 793 C CA . ALA A 1 95 ? -1.209 -4.164 -0.695 1.00 76.06 95 ALA A CA 1
ATOM 794 C C . ALA A 1 95 ? -1.403 -4.856 0.660 1.00 76.06 95 ALA A C 1
ATOM 796 O O . ALA A 1 95 ? -2.529 -5.129 1.080 1.00 76.06 95 ALA A O 1
ATOM 797 N N . ALA A 1 96 ? -0.292 -5.239 1.282 1.00 64.31 96 ALA A N 1
ATOM 798 C CA . ALA A 1 96 ? -0.243 -6.081 2.446 1.00 64.31 96 ALA A CA 1
ATOM 799 C C . ALA A 1 96 ? -1.184 -5.489 3.484 1.00 64.31 96 ALA A C 1
ATOM 801 O O . ALA A 1 96 ? -1.025 -4.345 3.914 1.00 64.31 96 ALA A O 1
ATOM 802 N N . LYS A 1 97 ? -2.139 -6.301 3.937 1.00 56.66 97 LYS A N 1
ATOM 803 C CA . LYS A 1 97 ? -3.016 -6.014 5.080 1.00 56.66 97 LYS A CA 1
ATOM 804 C C . LYS A 1 97 ? -2.235 -5.897 6.406 1.00 56.66 97 LYS A C 1
ATOM 806 O O . LYS A 1 97 ? -2.807 -6.028 7.481 1.00 56.66 97 LYS A O 1
ATOM 811 N N . ILE A 1 98 ? -0.920 -5.701 6.340 1.00 51.06 98 ILE A N 1
ATOM 812 C CA . ILE A 1 98 ? 0.056 -5.900 7.402 1.00 51.06 98 ILE A CA 1
ATOM 813 C C . ILE A 1 98 ? 0.757 -4.557 7.642 1.00 51.06 98 ILE A C 1
ATOM 815 O O . ILE A 1 98 ? 1.795 -4.232 7.069 1.00 51.06 98 ILE A O 1
ATOM 819 N N . GLY A 1 99 ? 0.098 -3.741 8.466 1.00 50.59 99 GLY A N 1
ATOM 820 C CA . GLY A 1 99 ? 0.721 -3.043 9.595 1.00 50.59 99 GLY A CA 1
ATOM 821 C C . GLY A 1 99 ? 1.907 -2.099 9.371 1.00 50.59 99 GLY A C 1
ATOM 822 O O . GLY A 1 99 ? 2.594 -1.818 10.343 1.00 50.59 99 GLY A O 1
ATOM 823 N N . THR A 1 100 ? 2.182 -1.599 8.166 1.00 49.56 100 THR A N 1
ATOM 824 C CA . THR A 1 100 ? 3.397 -0.788 7.910 1.00 49.56 100 THR A CA 1
ATOM 825 C C . THR A 1 100 ? 3.167 0.719 7.763 1.00 49.56 100 THR A C 1
ATOM 827 O O . THR A 1 100 ? 4.132 1.474 7.687 1.00 49.56 100 THR A O 1
ATOM 830 N N . LYS A 1 101 ? 1.917 1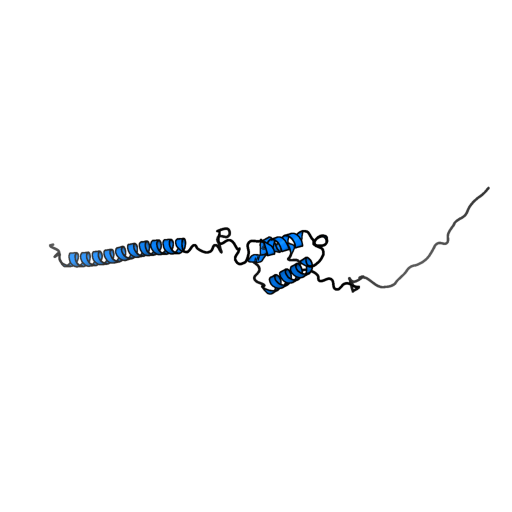.198 7.828 1.00 48.34 101 LYS A N 1
ATOM 831 C CA . LYS A 1 101 ? 1.607 2.609 8.119 1.00 48.34 101 LYS A CA 1
ATOM 832 C C . LYS A 1 101 ? 0.513 2.681 9.191 1.00 48.34 101 LYS A C 1
ATOM 834 O O . LYS A 1 101 ? -0.536 2.066 8.990 1.00 48.34 101 LYS A O 1
ATOM 839 N N . PRO A 1 102 ? 0.713 3.422 10.298 1.00 50.09 102 PRO A N 1
ATOM 840 C CA . PRO A 1 102 ? -0.269 3.510 11.384 1.00 50.09 102 PRO A CA 1
ATOM 841 C C . PRO A 1 102 ? -1.594 4.162 10.953 1.00 50.09 102 PRO A C 1
ATOM 843 O O . PRO A 1 102 ? -2.600 4.017 11.636 1.00 50.09 102 PRO A O 1
ATOM 846 N N . GLU A 1 103 ? -1.613 4.840 9.805 1.00 51.31 103 GLU A N 1
ATOM 847 C CA . GLU A 1 103 ? -2.745 5.648 9.337 1.00 51.31 103 GLU A CA 1
ATOM 848 C C . GLU A 1 103 ? -3.711 4.882 8.415 1.00 51.31 103 GLU A C 1
ATOM 850 O O . GLU A 1 103 ? -4.838 5.316 8.200 1.00 51.31 103 GLU A O 1
ATOM 855 N N . THR A 1 104 ? -3.293 3.734 7.869 1.00 50.22 104 THR A N 1
ATOM 856 C CA . THR A 1 104 ? -4.087 2.955 6.896 1.00 50.22 104 THR A CA 1
ATOM 857 C C . THR A 1 104 ? -3.972 1.445 7.097 1.00 50.22 104 THR A C 1
ATOM 859 O O . THR A 1 104 ? -4.249 0.676 6.175 1.00 50.22 104 THR A O 1
ATOM 862 N N . ALA A 1 105 ? -3.523 0.986 8.269 1.00 55.25 105 ALA A N 1
ATOM 863 C CA . ALA A 1 105 ? -3.610 -0.431 8.590 1.00 55.25 105 ALA A CA 1
ATOM 864 C C . ALA A 1 105 ? -5.100 -0.818 8.611 1.00 55.25 105 ALA A C 1
ATOM 866 O O . ALA A 1 105 ? -5.875 -0.157 9.309 1.00 55.25 105 ALA A O 1
ATOM 867 N N . PRO A 1 106 ? -5.533 -1.848 7.858 1.00 59.50 106 PRO A N 1
ATOM 868 C CA . PRO A 1 106 ? -6.891 -2.341 7.987 1.00 59.50 106 PRO A CA 1
ATOM 869 C C . PRO A 1 106 ? -7.047 -2.798 9.433 1.00 59.50 106 PRO A C 1
ATOM 871 O O . PRO A 1 106 ? -6.393 -3.746 9.870 1.00 59.50 106 PRO A O 1
ATOM 874 N N . VAL A 1 107 ? -7.850 -2.063 10.198 1.00 69.06 107 VAL A N 1
ATOM 875 C CA . VAL A 1 107 ? -8.159 -2.414 11.579 1.00 69.06 107 VAL A CA 1
ATOM 876 C C . VAL A 1 107 ? -8.658 -3.852 11.583 1.00 69.06 107 VAL A C 1
ATOM 878 O O . VAL A 1 107 ? -9.645 -4.186 10.927 1.00 69.06 107 VAL A O 1
ATOM 881 N N . SER A 1 108 ? -7.912 -4.729 12.256 1.00 77.44 108 SER A N 1
ATOM 882 C CA . SER A 1 108 ? -8.286 -6.135 12.347 1.00 77.44 108 SER A CA 1
ATOM 883 C C . SER A 1 108 ? -9.683 -6.223 12.952 1.00 77.44 108 SER A C 1
ATOM 885 O O . SER A 1 108 ? -9.966 -5.579 13.966 1.00 77.44 108 SER A O 1
ATOM 887 N N . VAL A 1 109 ? -10.558 -7.026 12.348 1.00 81.25 109 VAL A N 1
ATOM 888 C CA . VAL A 1 109 ? -11.922 -7.241 12.854 1.00 81.25 109 VAL A CA 1
ATOM 889 C C . VAL A 1 109 ? -11.875 -7.716 14.309 1.00 81.25 109 VAL A C 1
ATOM 891 O O . VAL A 1 109 ? -12.641 -7.238 15.140 1.00 81.25 109 VAL A O 1
ATOM 894 N N . SER A 1 110 ? -10.901 -8.563 14.655 1.00 85.19 110 SER A N 1
ATOM 895 C CA . SER A 1 110 ? -10.664 -9.005 16.033 1.00 85.19 110 SER A CA 1
ATOM 896 C C . SER A 1 110 ? -10.313 -7.845 16.969 1.00 85.19 110 SER A C 1
ATOM 898 O O . SER A 1 110 ? -10.812 -7.788 18.089 1.00 85.19 110 SER A O 1
ATOM 900 N N . TYR A 1 111 ? -9.496 -6.890 16.511 1.00 87.44 111 TYR A N 1
ATOM 901 C CA . TYR A 1 111 ? -9.154 -5.702 17.296 1.00 87.44 111 TYR A CA 1
ATOM 902 C C . TYR A 1 111 ? -10.381 -4.807 17.531 1.00 87.44 111 TYR A C 1
ATOM 904 O O . TYR A 1 111 ? -10.588 -4.333 18.648 1.00 87.44 111 TYR A O 1
ATOM 912 N N . LEU A 1 112 ? -11.230 -4.621 16.515 1.00 89.94 112 LEU A N 1
ATOM 913 C CA . LEU A 1 112 ? -12.475 -3.857 16.651 1.00 89.94 112 LEU A CA 1
ATOM 914 C C . LEU A 1 112 ? -13.442 -4.502 17.646 1.00 89.94 112 LEU A C 1
ATOM 916 O O . LEU A 1 112 ? -14.004 -3.804 18.491 1.00 89.94 112 LEU A O 1
ATOM 920 N N . LEU A 1 113 ? -13.592 -5.827 17.586 1.00 93.38 113 LEU A N 1
ATOM 921 C CA . LEU A 1 113 ? -14.429 -6.577 18.521 1.00 93.38 113 LEU A CA 1
ATOM 922 C C . LEU A 1 113 ? -13.930 -6.422 19.959 1.00 93.38 113 LEU A C 1
ATOM 924 O O . LEU A 1 113 ? -14.703 -6.037 20.835 1.00 93.38 113 LEU A O 1
ATOM 928 N N . MET A 1 114 ? -12.634 -6.634 20.195 1.00 94.56 114 MET A N 1
ATOM 929 C CA . MET A 1 114 ? -12.058 -6.494 21.536 1.00 94.56 114 MET A CA 1
ATOM 930 C C . MET A 1 114 ? -12.190 -5.067 22.070 1.00 94.56 114 MET A C 1
ATOM 932 O O . MET A 1 114 ? -12.557 -4.874 23.229 1.00 94.56 114 MET A O 1
ATOM 936 N N . ARG A 1 115 ? -11.969 -4.055 21.220 1.00 92.31 115 ARG A N 1
ATOM 937 C CA . ARG A 1 115 ? -12.154 -2.648 21.595 1.00 92.31 115 ARG A CA 1
ATOM 938 C C . ARG A 1 115 ? -13.611 -2.338 21.942 1.00 92.31 115 ARG A C 1
ATOM 940 O O . ARG A 1 115 ? -13.860 -1.603 22.894 1.00 92.31 115 ARG A O 1
ATOM 947 N N . SER A 1 116 ? -14.565 -2.909 21.211 1.00 96.12 116 SER A N 1
ATOM 948 C CA . SER A 1 116 ? -15.993 -2.753 21.498 1.00 96.12 116 SER A CA 1
ATOM 949 C C . SER A 1 116 ? -16.371 -3.373 22.841 1.00 96.12 116 SER A C 1
ATOM 951 O O . SER A 1 116 ? -17.021 -2.715 23.649 1.00 96.12 116 SER A O 1
ATOM 953 N N . VAL A 1 117 ? -15.938 -4.609 23.106 1.00 97.31 117 VAL A N 1
ATOM 954 C CA . VAL A 1 117 ? -16.225 -5.307 24.370 1.00 97.31 117 VAL A CA 1
ATOM 955 C C . VAL A 1 117 ? -15.629 -4.5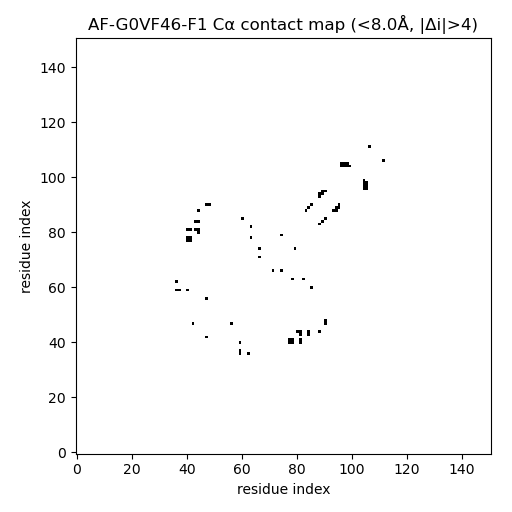50 25.553 1.00 97.31 117 VAL A C 1
ATOM 957 O O . VAL A 1 117 ? -16.316 -4.329 26.547 1.00 97.31 117 VAL A O 1
ATOM 960 N N . PHE A 1 118 ? -14.382 -4.093 25.431 1.00 96.81 118 PHE A N 1
ATOM 961 C CA . PHE A 1 118 ? -13.712 -3.348 26.493 1.00 96.81 118 PHE A CA 1
ATOM 962 C C . PHE A 1 118 ? -14.408 -2.018 26.805 1.00 96.81 118 PHE A C 1
ATOM 964 O O . PHE A 1 118 ? -14.662 -1.707 27.968 1.00 96.81 118 PHE A O 1
ATOM 971 N N . ASN A 1 119 ? -14.778 -1.255 25.773 1.00 97.25 119 ASN A N 1
ATOM 972 C CA . ASN A 1 119 ? -15.506 -0.003 25.965 1.00 97.25 119 ASN A CA 1
ATOM 973 C C . ASN A 1 119 ? -16.890 -0.247 26.573 1.00 97.25 119 ASN A C 1
ATOM 975 O O . ASN A 1 119 ? -17.279 0.457 27.499 1.00 97.25 119 ASN A O 1
ATOM 979 N N . LEU A 1 120 ? -17.620 -1.259 26.101 1.00 97.62 120 LEU A N 1
ATOM 980 C CA . LEU A 1 120 ? -18.941 -1.589 26.633 1.00 97.62 120 LEU A CA 1
ATOM 981 C C . LEU A 1 120 ? -18.865 -2.015 28.104 1.00 97.62 120 LEU A C 1
ATOM 983 O O . LEU A 1 120 ? -19.706 -1.602 28.897 1.00 97.62 120 LEU A O 1
ATOM 987 N N . LEU A 1 121 ? -17.827 -2.762 28.486 1.00 97.94 121 LEU A N 1
ATOM 988 C CA . LEU A 1 121 ? -17.578 -3.131 29.876 1.00 97.94 121 LEU A CA 1
ATOM 989 C C . LEU A 1 121 ? -17.296 -1.900 30.751 1.00 97.94 121 LEU A C 1
ATOM 991 O O . LEU A 1 121 ? -17.908 -1.757 31.808 1.00 97.94 121 LEU A O 1
ATOM 995 N N . LEU A 1 122 ? -16.416 -0.993 30.305 1.00 97.56 122 LEU A N 1
ATOM 996 C CA . LEU A 1 122 ? -16.095 0.234 31.044 1.00 97.56 122 LEU A CA 1
ATOM 997 C C . LEU A 1 122 ? -17.318 1.140 31.212 1.00 97.56 122 LEU A C 1
ATOM 999 O O . LEU A 1 122 ? -17.630 1.550 32.329 1.00 97.56 122 LEU A O 1
ATOM 1003 N N . PHE A 1 123 ? -18.041 1.427 30.128 1.00 97.56 123 PHE A N 1
ATOM 1004 C CA . PHE A 1 123 ? -19.245 2.258 30.197 1.00 97.56 123 PHE A CA 1
ATOM 1005 C C . PHE A 1 123 ? -20.374 1.576 30.976 1.00 97.56 123 PHE A C 1
ATOM 1007 O O . PHE A 1 123 ? -21.106 2.253 31.695 1.00 97.56 123 PHE A O 1
ATOM 1014 N N . GLY A 1 124 ? -20.484 0.248 30.902 1.00 97.88 124 GLY A N 1
ATOM 1015 C CA . GLY A 1 124 ? -21.420 -0.529 31.711 1.00 97.88 124 GLY A CA 1
ATOM 1016 C C . GLY A 1 124 ? -21.132 -0.405 33.207 1.00 97.88 124 GLY A C 1
ATOM 1017 O O . GLY A 1 124 ? -22.034 -0.086 33.980 1.00 97.88 124 GLY A O 1
ATOM 1018 N N . ALA A 1 125 ? -19.871 -0.573 33.615 1.00 97.38 125 ALA A N 1
ATOM 1019 C CA . ALA A 1 125 ? -19.458 -0.428 35.011 1.00 97.38 125 ALA A CA 1
ATOM 1020 C C . ALA A 1 125 ? -19.701 0.996 35.539 1.00 97.38 125 ALA A C 1
ATOM 1022 O O . ALA A 1 125 ? -20.258 1.171 36.624 1.00 97.38 125 ALA A O 1
ATOM 1023 N N . VAL A 1 126 ? -19.348 2.017 34.750 1.00 97.81 126 VAL A N 1
ATOM 1024 C CA . VAL A 1 126 ? -19.616 3.423 35.094 1.00 97.81 126 VAL A CA 1
ATOM 1025 C C . VAL A 1 126 ? -21.121 3.681 35.215 1.00 97.81 126 VAL A C 1
ATOM 1027 O O . VAL A 1 126 ? -21.554 4.314 36.176 1.00 97.81 126 VAL A O 1
ATOM 1030 N N . GLY A 1 127 ? -21.933 3.151 34.298 1.00 97.38 127 GLY A N 1
ATOM 1031 C CA . GLY A 1 127 ? -23.389 3.291 34.340 1.00 97.38 127 GLY A CA 1
ATOM 1032 C C . GLY A 1 127 ? -24.010 2.691 35.604 1.00 97.38 127 GLY A C 1
ATOM 1033 O O . GLY A 1 127 ? -24.797 3.356 36.278 1.00 97.38 127 GLY A O 1
ATOM 1034 N N . VAL A 1 128 ? -23.617 1.466 35.973 1.00 97.31 128 VAL A N 1
ATOM 1035 C CA . VAL A 1 128 ? -24.087 0.815 37.210 1.00 97.31 128 VAL A CA 1
ATOM 1036 C C . VAL A 1 128 ? -23.650 1.602 38.446 1.00 97.31 128 VAL A C 1
ATOM 1038 O O . VAL A 1 128 ? -24.460 1.807 39.349 1.00 97.31 128 VAL A O 1
ATOM 1041 N N . SER A 1 129 ? -22.409 2.096 38.466 1.00 96.81 129 SER A N 1
ATOM 1042 C CA . SER A 1 129 ? -21.892 2.926 39.559 1.00 96.81 129 SER A CA 1
ATOM 1043 C C . SER A 1 129 ? -22.736 4.190 39.767 1.00 96.81 129 SER 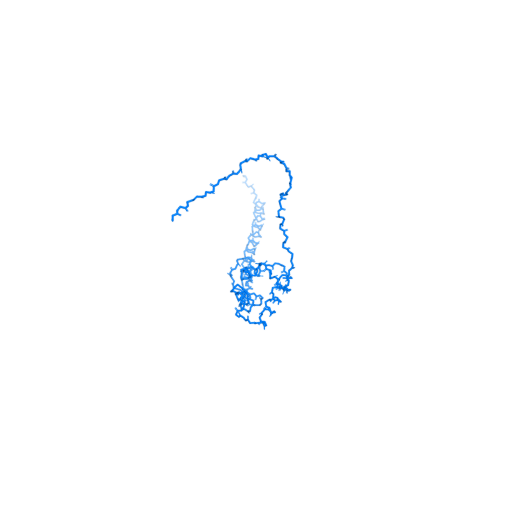A C 1
ATOM 1045 O O . SER A 1 129 ? -23.161 4.467 40.889 1.00 96.81 129 SER A O 1
ATOM 1047 N N . ILE A 1 130 ? -23.086 4.906 38.689 1.00 97.31 130 ILE A N 1
ATOM 1048 C CA . ILE A 1 130 ? -23.939 6.106 38.762 1.00 97.31 130 ILE A CA 1
ATOM 1049 C C . ILE A 1 130 ? -25.336 5.767 39.300 1.00 97.31 130 ILE A C 1
ATOM 1051 O O . ILE A 1 130 ? -25.849 6.487 40.159 1.00 97.31 130 ILE A O 1
ATOM 1055 N N . LEU A 1 131 ? -25.953 4.678 38.827 1.00 96.31 131 LEU A N 1
ATOM 1056 C CA . LEU A 1 131 ? -27.274 4.254 39.306 1.00 96.31 131 LEU A CA 1
ATOM 1057 C C . LEU A 1 131 ? -27.256 3.891 40.793 1.00 96.31 131 LEU A C 1
ATOM 1059 O O . LEU A 1 131 ? -28.208 4.210 41.507 1.00 96.31 131 LEU A O 1
ATOM 1063 N N . ASN A 1 132 ? -26.187 3.247 41.263 1.00 96.56 132 ASN A N 1
ATOM 1064 C CA . ASN A 1 132 ? -26.042 2.913 42.675 1.00 96.56 132 ASN A CA 1
ATOM 1065 C C . ASN A 1 132 ? -25.896 4.179 43.532 1.00 96.56 132 ASN A C 1
ATOM 1067 O O . ASN A 1 132 ? -26.616 4.353 44.509 1.00 96.56 132 ASN A O 1
ATOM 1071 N N . LEU A 1 133 ? -25.079 5.132 43.080 1.00 96.25 133 LEU A N 1
ATOM 1072 C CA . LEU A 1 133 ? -24.861 6.413 43.760 1.00 96.25 133 LEU A CA 1
ATOM 1073 C C . LEU A 1 133 ? -26.155 7.244 43.864 1.00 96.25 133 LEU A C 1
ATOM 1075 O O . LEU A 1 133 ? -26.407 7.909 44.866 1.00 96.25 133 LEU A O 1
ATOM 1079 N N . GLN A 1 134 ? -27.016 7.193 42.842 1.00 95.25 134 GLN A N 1
ATOM 1080 C CA . GLN A 1 134 ? -28.332 7.837 42.899 1.00 95.25 134 GLN A CA 1
ATOM 1081 C C . GLN A 1 134 ? -29.275 7.182 43.912 1.00 95.25 134 GLN A C 1
ATOM 1083 O O . GLN A 1 134 ? -30.074 7.888 44.528 1.00 95.25 134 GLN A O 1
ATOM 1088 N N . LYS A 1 135 ? -29.219 5.855 44.074 1.00 94.69 135 LYS A N 1
ATOM 1089 C CA . LYS A 1 135 ? -30.023 5.154 45.083 1.00 94.69 135 LYS A CA 1
ATOM 1090 C C . LYS A 1 135 ? -29.564 5.518 46.487 1.00 94.69 135 LYS A C 1
ATOM 1092 O O . LYS A 1 135 ? -30.413 5.871 47.298 1.00 94.69 135 LYS A O 1
ATOM 1097 N N . ASP A 1 136 ? -28.260 5.531 46.733 1.00 94.56 136 ASP A N 1
ATOM 1098 C CA . ASP A 1 136 ? -27.709 5.856 48.051 1.00 94.56 136 ASP A CA 1
ATOM 1099 C C . ASP A 1 136 ? -28.122 7.263 48.501 1.00 94.56 136 ASP A C 1
ATOM 1101 O O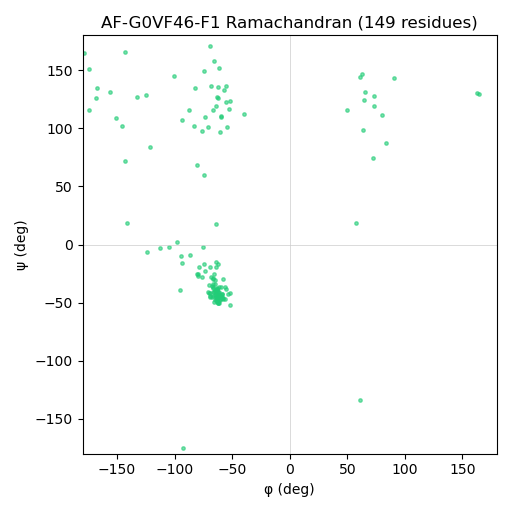 . ASP A 1 136 ? -28.627 7.430 49.608 1.00 94.56 136 ASP A O 1
ATOM 1105 N N . LYS A 1 137 ? -28.067 8.255 47.599 1.00 94.50 137 LYS A N 1
ATOM 1106 C CA . LYS A 1 137 ? -28.548 9.619 47.889 1.00 94.50 137 LYS A CA 1
ATOM 1107 C C . LYS A 1 137 ? -30.033 9.682 48.255 1.00 94.50 137 LYS A C 1
ATOM 1109 O O . LYS A 1 137 ? -30.422 10.492 49.091 1.00 94.50 137 LYS A O 1
ATOM 1114 N N . LYS A 1 138 ? -30.877 8.854 47.630 1.00 93.00 138 LYS A N 1
ATOM 1115 C CA . LYS A 1 138 ? -32.310 8.789 47.967 1.00 93.00 138 LYS A CA 1
ATOM 1116 C C . LYS A 1 138 ? -32.528 8.146 49.333 1.00 93.00 138 LYS A C 1
ATOM 1118 O O . LYS A 1 138 ? -33.360 8.620 50.095 1.00 93.00 138 LYS A O 1
ATOM 1123 N N . MET A 1 139 ? -31.779 7.091 49.645 1.00 88.00 139 MET A N 1
ATOM 1124 C CA . MET A 1 139 ? -31.875 6.419 50.942 1.00 88.00 139 MET A CA 1
ATOM 1125 C C . MET A 1 139 ? -31.389 7.320 52.082 1.00 88.00 139 MET A C 1
ATOM 1127 O O . MET A 1 139 ? -31.996 7.320 53.146 1.00 88.00 139 MET A O 1
ATOM 1131 N N . GLU A 1 140 ? -30.353 8.127 51.849 1.00 88.31 140 GLU A N 1
ATOM 1132 C CA . GLU A 1 140 ? -29.850 9.107 52.817 1.00 88.31 140 GLU A CA 1
ATOM 1133 C C . GLU A 1 140 ? -30.886 10.200 53.129 1.00 88.31 140 GLU A C 1
ATOM 1135 O O . GLU A 1 140 ? -31.123 10.508 54.295 1.00 88.31 140 GLU A O 1
ATOM 1140 N N . GLN A 1 141 ? -31.582 10.721 52.110 1.00 85.38 141 GLN A N 1
ATOM 1141 C CA . GLN A 1 141 ? -32.687 11.669 52.306 1.00 85.38 141 GLN A CA 1
ATOM 1142 C C . GLN A 1 141 ? -33.819 11.057 53.142 1.00 85.38 141 GLN A C 1
ATOM 1144 O O . GLN A 1 141 ? -34.245 11.651 54.130 1.00 85.38 141 GLN A O 1
ATOM 1149 N N . VAL A 1 142 ? -34.248 9.838 52.804 1.00 86.88 142 VAL A N 1
ATOM 1150 C CA . VAL A 1 142 ? -35.302 9.121 53.542 1.00 86.88 142 VAL A CA 1
ATOM 1151 C C . VAL A 1 142 ? -34.881 8.822 54.989 1.00 86.88 142 VAL A C 1
ATOM 1153 O O . VAL A 1 142 ? -35.695 8.922 55.906 1.00 86.88 142 VAL A O 1
ATOM 1156 N N . ALA A 1 143 ? -33.610 8.493 55.227 1.00 82.25 143 ALA A N 1
ATOM 1157 C CA . ALA A 1 143 ? -33.081 8.289 56.574 1.00 82.25 143 ALA A CA 1
ATOM 1158 C C . ALA A 1 143 ? -33.063 9.594 57.390 1.00 82.25 143 ALA A C 1
ATOM 1160 O O . ALA A 1 143 ? -33.432 9.585 58.560 1.00 82.25 143 ALA A O 1
ATOM 1161 N N . SER A 1 144 ? -32.693 10.721 56.773 1.00 78.62 144 SER A N 1
ATOM 1162 C CA . SER A 1 144 ? -32.702 12.029 57.444 1.00 78.62 144 SER A CA 1
ATOM 1163 C C . SER A 1 144 ? -34.108 12.528 57.799 1.00 78.62 144 SER A C 1
ATOM 1165 O O . SER A 1 144 ? -34.272 13.227 58.791 1.00 78.62 144 SER A O 1
ATOM 1167 N N . GLU A 1 145 ? -35.127 12.140 57.030 1.00 77.38 145 GLU A N 1
ATOM 1168 C CA . GLU A 1 145 ? -36.525 12.518 57.273 1.00 77.38 145 GLU A CA 1
ATOM 1169 C C . GLU A 1 145 ? -37.198 11.656 58.358 1.00 77.38 145 GLU A C 1
ATOM 1171 O O . GLU A 1 145 ? -38.138 12.096 59.016 1.00 77.38 145 GLU A O 1
ATOM 1176 N N . THR A 1 146 ? -36.716 10.429 58.577 1.00 70.06 146 THR A N 1
ATOM 1177 C CA . THR A 1 146 ? -37.343 9.455 59.491 1.00 70.06 146 THR A CA 1
ATOM 1178 C C . THR A 1 146 ? -36.768 9.446 60.906 1.00 70.06 146 THR A C 1
ATOM 1180 O O . THR A 1 146 ? -37.370 8.836 61.792 1.00 70.06 146 THR A O 1
ATOM 1183 N N . VAL A 1 147 ? -35.650 10.131 61.159 1.00 63.47 147 VAL A N 1
ATOM 1184 C CA . VAL A 1 147 ? -35.125 10.319 62.519 1.00 63.47 147 VAL A CA 1
ATOM 1185 C C . VAL A 1 147 ? -35.659 11.646 63.070 1.00 63.47 147 VAL A C 1
ATOM 1187 O O . VAL A 1 147 ? -35.195 12.701 62.636 1.00 63.47 147 VAL A O 1
ATOM 1190 N N . PRO A 1 148 ? -36.618 11.648 64.018 1.00 59.16 148 PRO A N 1
ATOM 1191 C CA . PRO A 1 148 ? -36.989 12.880 64.697 1.00 59.16 148 PRO A CA 1
ATOM 1192 C C . PRO A 1 148 ? -35.773 13.392 65.472 1.00 59.16 148 PRO A C 1
ATOM 1194 O O . PRO A 1 148 ? -35.166 12.653 66.249 1.00 59.16 148 PRO A O 1
ATOM 1197 N N . VAL A 1 149 ? -35.418 14.656 65.239 1.00 63.00 149 VAL A N 1
ATOM 1198 C CA . VAL A 1 149 ? -34.410 15.389 66.009 1.00 63.00 149 VAL A CA 1
ATOM 1199 C C . VAL A 1 149 ? -34.898 15.446 67.458 1.00 63.00 149 VAL A C 1
ATOM 1201 O O . VAL A 1 149 ? -35.756 16.255 67.799 1.00 63.00 149 VAL A O 1
ATOM 1204 N N . SER A 1 150 ? -34.414 14.530 68.296 1.00 59.00 150 SER A N 1
ATOM 1205 C CA . SER A 1 150 ? -34.533 14.647 69.745 1.00 59.00 150 SER A CA 1
ATOM 1206 C C . SER A 1 150 ? -33.499 15.673 70.208 1.00 59.00 150 SER A C 1
ATOM 1208 O O . SER A 1 150 ? -32.313 15.342 70.295 1.00 59.00 150 SER A O 1
ATOM 1210 N N . GLU A 1 151 ? -33.956 16.912 70.408 1.00 46.84 151 GLU A N 1
ATOM 1211 C CA . GLU A 1 151 ? -33.283 17.918 71.246 1.00 46.84 151 GLU A CA 1
ATOM 1212 C C . GLU A 1 151 ? -33.212 17.470 72.713 1.00 46.84 151 GLU A C 1
ATOM 1214 O O . GLU A 1 151 ? -34.163 16.797 73.183 1.00 46.84 151 GLU A O 1
#

Secondary structure (DSSP, 8-state):
------------------------------S-------GGGGGHHHHTTT---HHHHHHHHHHHHHHHHS-TTTS-HHHHHHHHHHHHSS-GGGS-SS-S-TTT----HHHHHHHHHHHHHHHHHHHHHHHHHHHHHHHHHHHHHHS----

Nearest PDB structures (foldseek):
  6t0b-assembly1_e  TM=5.160E-01  e=5.863E-04  Saccharomyces cerevisiae S288C
  8q1b-assembly1_e  TM=4.960E-01  e=1.156E-03  Schizosaccharomyces pombe
  8dh6-assembly1_e  TM=5.117E-01  e=2.920E-03  Saccharomyces cerevisiae
  9etz-assembly1_e  TM=5.046E-01  e=2.745E-03  Saccharomyces cerevisiae
  8ucl-assembly1_e  TM=5.137E-01  e=6.516E-03  Komagataella pastoris

Sequence (151 aa):
MLSTCMHTRVGHRLLLSCRQRIIRLASTEALADEYIPPRELSEVATKWTTWKRRALKEEIIEYLDWKMEDDWKLMSLEEKRACYFIGYGNWGPRAAKIGTKPETAPVSVSYLLMRSVFNLLLFGAVGVSILNLQKDKKMEQVASETVPVSE